Protein 8CK2 (pdb70)

Structure (mmCIF, N/CA/C/O backbone):
data_8CK2
#
_entry.id   8CK2
#
_cell.length_a   55.008
_cell.length_b   58.962
_cell.length_c   27.659
_cell.angle_alpha   90.000
_cell.angle_beta   90.000
_cell.angle_gamma   90.000
#
_symmetry.space_group_name_H-M   'P 21 21 2'
#
loop_
_entity.id
_entity.type
_entity.pdbx_description
1 polymer Mucin-2
2 non-polymer 'ACETATE ION'
3 non-polymer 'SODIUM ION'
4 non-polymer 'CALCIUM ION'
5 water water
#
loop_
_atom_site.group_PDB
_atom_site.id
_atom_site.type_symbol
_atom_site.label_atom_id
_atom_site.label_alt_id
_atom_site.label_comp_id
_atom_site.label_asym_id
_atom_site.label_entity_id
_atom_site.label_seq_id
_atom_site.pdbx_PDB_ins_code
_atom_site.Cartn_x
_atom_site.Cartn_y
_atom_site.Cartn_z
_atom_site.occupancy
_atom_site.B_iso_or_equiv
_atom_site.auth_seq_id
_atom_site.auth_comp_id
_atom_site.auth_asym_id
_atom_site.auth_atom_id
_atom_site.pdbx_PDB_model_num
ATOM 1 N N . ALA A 1 1 ? 6.61712 -1.37232 -8.42104 1.000 64.78505 1300 ALA A N 1
ATOM 2 C CA . ALA A 1 1 ? 7.89554 -1.56087 -7.74536 1.000 65.47648 1300 ALA A CA 1
ATOM 3 C C . ALA A 1 1 ? 8.11044 -0.49994 -6.67380 1.000 62.96753 1300 ALA A C 1
ATOM 4 O O . ALA A 1 1 ? 7.19836 0.26392 -6.34238 1.000 59.94501 1300 ALA A O 1
ATOM 6 N N . LEU A 1 2 ? 9.32174 -0.45959 -6.13017 1.000 58.34292 1301 LEU A N 1
ATOM 7 C CA . LEU A 1 2 ? 9.70397 0.53650 -5.14042 1.000 52.85443 1301 LEU A CA 1
ATOM 8 C C . LEU A 1 2 ? 10.75345 1.46669 -5.73145 1.000 44.66545 1301 LEU A C 1
ATOM 9 O O . LEU A 1 2 ? 11.76259 1.01195 -6.28337 1.000 44.47534 1301 LEU A O 1
ATOM 14 N N A CYS A 1 3 ? 10.51835 2.76106 -5.61383 0.500 42.02578 1302 CYS A N 1
ATOM 15 N N B CYS A 1 3 ? 10.49341 2.77064 -5.61555 0.500 42.02142 1302 CYS A N 1
ATOM 16 C CA A CYS A 1 3 ? 11.44138 3.76297 -6.12302 0.500 40.32983 1302 CYS A CA 1
ATOM 17 C CA B CYS A 1 3 ? 11.35672 3.84257 -6.10362 0.500 40.32894 1302 CYS A CA 1
ATOM 18 C C A CYS A 1 3 ? 12.08436 4.46056 -4.93664 0.500 31.05782 1302 CYS A C 1
ATOM 19 C C B CYS A 1 3 ? 12.06818 4.46396 -4.89973 0.500 31.03214 1302 CYS A C 1
ATOM 20 O O A CYS A 1 3 ? 11.40763 5.15696 -4.17295 0.500 29.80389 1302 CYS A O 1
ATOM 21 O O B CYS A 1 3 ? 11.42764 5.13102 -4.07905 0.500 29.82031 1302 CYS A O 1
ATOM 26 N N . CYS A 1 4 ? 13.38725 4.24406 -4.78595 1.000 34.97512 1303 CYS A N 1
ATOM 27 C CA . CYS A 1 4 ? 14.16671 4.69366 -3.63684 1.000 34.68855 1303 CYS A CA 1
ATOM 28 C C . CYS A 1 4 ? 15.19099 5.75119 -4.03186 1.000 33.62107 1303 CYS A C 1
ATOM 29 O O . CYS A 1 4 ? 15.85564 5.63227 -5.06583 1.000 34.74594 1303 CYS A O 1
ATOM 32 N N . LEU A 1 5 ? 15.35086 6.75464 -3.16544 1.000 28.99791 1304 LEU A N 1
ATOM 33 C CA . LEU A 1 5 ? 16.23830 7.89236 -3.38244 1.000 25.47671 1304 LEU A CA 1
ATOM 34 C C . LEU A 1 5 ? 16.95751 8.22908 -2.08171 1.000 22.61108 1304 LEU A C 1
ATOM 35 O O . LEU A 1 5 ? 16.38981 8.09635 -0.99353 1.000 21.17048 1304 LEU A O 1
ATOM 40 N N . TRP A 1 6 ? 18.21345 8.67022 -2.19990 1.000 21.61663 1305 TRP A N 1
ATOM 41 C CA . TRP A 1 6 ? 18.96786 9.15391 -1.04840 1.000 19.07310 1305 TRP A CA 1
ATOM 42 C C . TRP A 1 6 ? 18.72840 10.64213 -0.83225 1.000 20.65997 1305 TRP A C 1
ATOM 43 O O . TRP A 1 6 ? 18.80728 11.43272 -1.77612 1.000 19.98695 1305 TRP A O 1
ATOM 54 N N . SER A 1 7 ? 18.46591 11.02188 0.41662 1.000 16.73484 1306 SER A N 1
ATOM 55 C CA . SER A 1 7 ? 18.24350 12.41681 0.78943 1.000 18.70063 1306 SER A CA 1
ATOM 56 C C . SER A 1 7 ? 19.54915 13.21478 0.73327 1.000 19.62201 1306 SER A C 1
ATOM 57 O O . SER A 1 7 ? 20.65541 12.66093 0.64762 1.000 20.25496 1306 SER A O 1
ATOM 60 N N . ASP A 1 8 ? 19.41360 14.54232 0.80496 1.000 18.12213 1307 ASP A N 1
ATOM 61 C CA . ASP A 1 8 ? 20.55563 15.40639 1.07560 1.000 17.11066 1307 ASP A CA 1
ATOM 62 C C . ASP A 1 8 ? 21.07866 15.13071 2.49332 1.000 17.15496 1307 ASP A C 1
ATOM 63 O O . ASP A 1 8 ? 20.41498 14.48755 3.30573 1.000 18.95182 1307 ASP A O 1
ATOM 68 N N . TRP A 1 9 ? 22.28034 15.63374 2.78256 1.000 16.71519 1308 TRP A N 1
ATOM 69 C CA . TRP A 1 9 ? 22.84475 15.47606 4.12240 1.000 17.14883 1308 TRP A CA 1
ATOM 70 C C . TRP A 1 9 ? 22.04485 16.26432 5.15509 1.000 18.54772 1308 TRP A C 1
ATOM 71 O O . TRP A 1 9 ? 21.58307 17.38310 4.89869 1.000 21.27892 1308 TRP A O 1
ATOM 82 N N . ILE A 1 10 ? 21.85414 15.64187 6.31519 1.000 19.42897 1309 ILE A N 1
ATOM 83 C CA . ILE A 1 10 ? 21.24186 16.25115 7.49106 1.000 17.24221 1309 ILE A CA 1
ATOM 84 C C . ILE A 1 10 ? 22.32641 16.43195 8.54242 1.000 18.55335 1309 ILE A C 1
ATOM 85 O O . ILE A 1 10 ? 23.01193 15.46946 8.90205 1.000 18.05623 1309 ILE A O 1
ATOM 90 N N . ASN A 1 11 ? 22.47610 17.66317 9.04467 1.000 15.89129 1310 ASN A N 1
ATOM 91 C CA . ASN A 1 11 ? 23.51469 17.93304 10.04237 1.000 17.19775 1310 ASN A CA 1
ATOM 92 C C . ASN A 1 11 ? 23.01377 19.10099 10.89046 1.000 21.50758 1310 ASN A C 1
ATOM 93 O O . ASN A 1 11 ? 23.43390 20.24374 10.71420 1.000 22.31556 1310 ASN A O 1
ATOM 98 N N . GLU A 1 12 ? 22.10353 18.79415 11.81712 1.000 17.71348 1311 GLU A N 1
ATOM 99 C CA . GLU A 1 12 ? 21.42527 19.82364 12.60356 1.000 18.91913 1311 GLU A CA 1
ATOM 100 C C . GLU A 1 12 ? 21.97006 19.95624 14.01424 1.000 19.48175 1311 GLU A C 1
ATOM 101 O O . GLU A 1 12 ? 21.75377 20.99065 14.65423 1.000 24.03391 1311 GLU A O 1
ATOM 107 N N . ASP A 1 13 ? 22.65691 18.94224 14.51036 1.000 17.62646 1312 ASP A N 1
ATOM 108 C CA . ASP A 1 13 ? 23.27714 18.95546 15.82931 1.000 15.23484 1312 ASP A CA 1
ATOM 109 C C . ASP A 1 13 ? 24.77824 18.97670 15.61962 1.000 17.53882 1312 ASP A C 1
ATOM 110 O O . ASP A 1 13 ? 25.25607 18.70377 14.51486 1.000 18.85667 1312 ASP A O 1
ATOM 115 N N . HIS A 1 14 ? 25.51692 19.29860 16.67803 1.000 16.44672 1313 HIS A N 1
ATOM 116 C CA . HIS A 1 14 ? 26.97487 19.28317 16.61602 1.000 19.18185 1313 HIS A CA 1
ATOM 117 C C . HIS A 1 14 ? 27.48943 18.94515 18.00664 1.000 19.13004 1313 HIS A C 1
ATOM 118 O O . HIS A 1 14 ? 26.81061 19.24007 19.00141 1.000 18.20597 1313 HIS A O 1
ATOM 125 N N . PRO A 1 15 ? 28.69228 18.35624 18.11285 1.000 18.66029 1314 PRO A N 1
ATOM 126 C CA . PRO A 1 15 ? 29.16365 17.84995 19.41969 1.000 20.57358 1314 PRO A CA 1
ATOM 127 C C . PRO A 1 15 ? 29.29524 18.89233 20.49639 1.000 20.80861 1314 PRO A C 1
ATOM 128 O O . PRO A 1 15 ? 29.26388 18.52698 21.67396 1.000 20.25294 1314 PRO A O 1
ATOM 132 N N . SER A 1 16 ? 29.52800 20.15771 20.14511 1.000 24.23723 1315 SER A N 1
ATOM 133 C CA . SER A 1 16 ? 29.63862 21.20454 21.15464 1.000 24.63018 1315 SER A CA 1
ATOM 134 C C . SER A 1 16 ? 28.52415 22.23478 21.03910 1.000 26.71203 1315 SER A C 1
ATOM 135 O O . SER A 1 16 ? 28.70557 23.38298 21.45416 1.000 31.16349 1315 SER A O 1
ATOM 138 N N . SER A 1 17 ? 27.38196 21.85234 20.47608 1.000 26.50537 1316 SER A N 1
ATOM 139 C CA A SER A 1 17 ? 26.21255 22.71022 20.36182 0.650 26.70274 1316 SER A CA 1
ATOM 140 C CA B SER A 1 17 ? 26.22675 22.72984 20.40816 0.350 26.67610 1316 SER A CA 1
ATOM 141 C C . SER A 1 17 ? 25.02233 22.04963 21.04750 1.000 24.10477 1316 SER A C 1
ATOM 142 O O . SER A 1 17 ? 24.94453 20.82261 21.14547 1.000 22.28238 1316 SER A O 1
ATOM 147 N N . GLY A 1 18 ? 24.08470 22.86799 21.50871 1.000 25.14614 1317 GLY A N 1
ATOM 148 C CA . GLY A 1 18 ? 22.92248 22.31669 22.17729 1.000 21.71988 1317 GLY A CA 1
ATOM 149 C C . GLY A 1 18 ? 23.24556 21.82535 23.58064 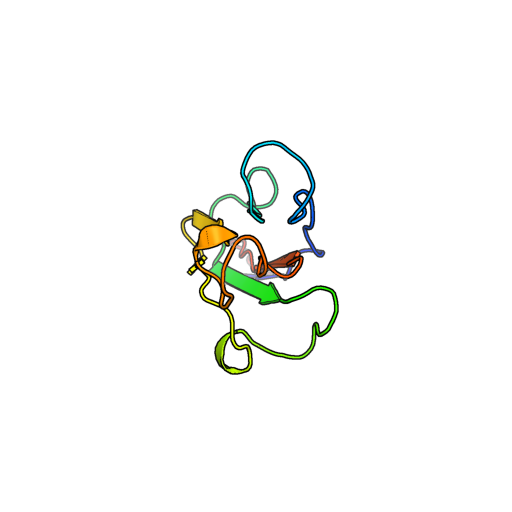1.000 22.55075 1317 GLY A C 1
ATOM 150 O O . GLY A 1 18 ? 24.29892 22.11839 24.15773 1.000 25.25146 1317 GLY A O 1
ATOM 151 N N . SER A 1 19 ? 22.31168 21.04400 24.11923 1.000 25.22516 1318 SER A N 1
ATOM 152 C CA . SER A 1 19 ? 22.34100 20.61737 25.51165 1.000 22.02840 1318 SER A CA 1
ATOM 153 C C . SER A 1 19 ? 22.52057 19.11498 25.68706 1.000 20.39512 1318 SER A C 1
ATOM 154 O O . SER A 1 19 ? 22.45994 18.63124 26.82712 1.000 26.02852 1318 SER A O 1
ATOM 157 N N . ASP A 1 20 ? 22.76276 18.36312 24.61024 1.000 17.95864 1319 ASP A N 1
ATOM 158 C CA . ASP A 1 20 ? 22.72610 16.91032 24.69113 1.000 18.64141 1319 ASP A CA 1
ATOM 159 C C . ASP A 1 20 ? 24.09613 16.28137 24.89742 1.000 18.50969 1319 ASP A C 1
ATOM 160 O O . ASP A 1 20 ? 24.16867 15.05408 25.04227 1.000 18.46463 1319 ASP A O 1
ATOM 165 N N . ASP A 1 21 ? 25.15893 17.08562 24.94996 1.000 18.41196 1320 ASP A N 1
ATOM 166 C CA . ASP A 1 21 ? 26.53055 16.58430 25.12282 1.000 17.92202 1320 ASP A CA 1
ATOM 167 C C . ASP A 1 21 ? 26.82512 15.42737 24.16758 1.000 19.27075 1320 ASP A C 1
ATOM 168 O O . ASP A 1 21 ? 27.23170 14.33061 24.56699 1.000 16.67424 1320 ASP A O 1
ATOM 173 N N . GLY A 1 22 ? 26.58213 15.68750 22.88995 1.000 15.13194 1321 GLY A N 1
ATOM 174 C CA . GLY A 1 22 ? 26.84913 14.70422 21.85847 1.000 16.77069 1321 GLY A CA 1
ATOM 175 C C . GLY A 1 22 ? 26.33982 15.19678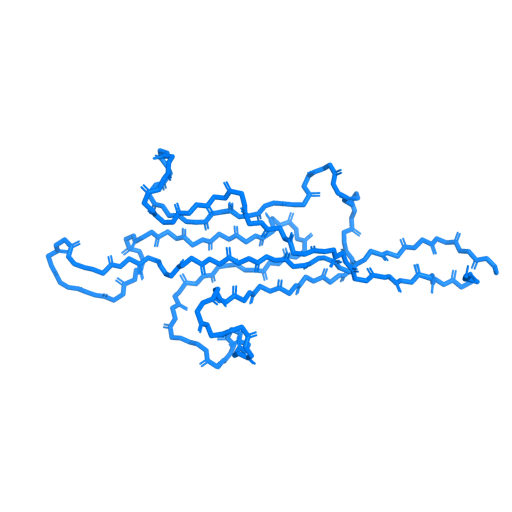 20.52536 1.000 15.82565 1321 GLY A C 1
ATOM 176 O O . GLY A 1 22 ? 26.11688 16.39285 20.33062 1.000 15.58093 1321 GLY A O 1
ATOM 177 N N . ASP A 1 23 ? 26.14410 14.25824 19.60805 1.000 14.94833 1322 ASP A N 1
ATOM 178 C CA . ASP A 1 23 ? 25.66776 14.56909 18.26373 1.000 14.80549 1322 ASP A CA 1
ATOM 179 C C . ASP A 1 23 ? 24.56699 13.58985 17.91924 1.000 14.32705 1322 ASP A C 1
ATOM 180 O O . ASP A 1 23 ? 24.80559 12.38174 17.84787 1.000 19.11006 1322 ASP A O 1
ATOM 185 N N A ARG A 1 24 ? 23.35360 14.10248 17.75032 0.360 15.77704 1323 ARG A N 1
AT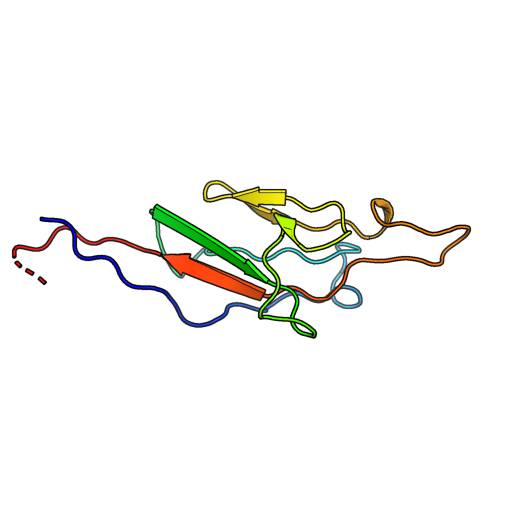OM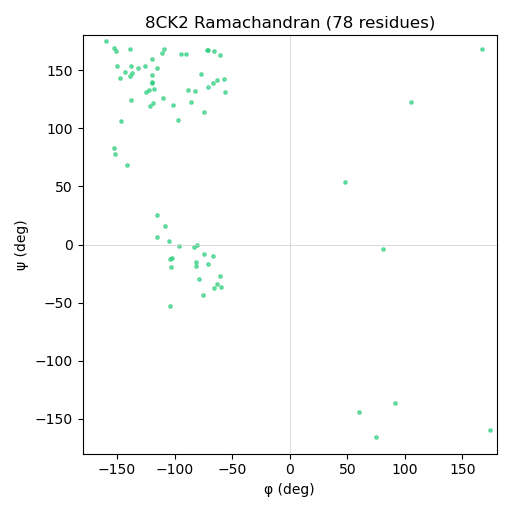 186 N N B ARG A 1 24 ? 23.36450 14.10711 17.70091 0.310 15.79196 1323 ARG A N 1
ATOM 187 N N C ARG A 1 24 ? 23.36638 14.11592 17.67545 0.330 15.78496 1323 ARG A N 1
ATOM 188 C CA A ARG A 1 24 ? 22.20624 13.29517 17.37439 0.360 18.26179 1323 ARG A CA 1
ATOM 189 C CA B ARG A 1 24 ? 22.20878 13.28852 17.38364 0.310 18.25187 1323 ARG A CA 1
ATOM 190 C CA C ARG A 1 24 ? 22.17858 13.31578 17.40341 0.330 18.26889 1323 ARG A CA 1
ATOM 191 C C A ARG A 1 24 ? 21.62517 13.85698 16.08516 0.360 17.74735 1323 ARG A C 1
ATOM 192 C C B ARG A 1 24 ? 21.57279 13.84171 16.11792 0.310 17.74836 1323 ARG A C 1
ATOM 193 C C C ARG A 1 24 ? 21.52568 13.84538 16.13034 0.330 17.73834 1323 ARG A C 1
ATOM 194 O O A ARG A 1 24 ? 21.45482 15.07214 15.95059 0.360 18.25787 1323 ARG A O 1
ATOM 195 O O B ARG A 1 24 ? 21.30113 15.04302 16.03479 0.310 18.61448 1323 ARG A O 1
ATOM 196 O O C ARG A 1 24 ? 21.19800 15.03329 16.05368 0.330 18.71888 1323 ARG A O 1
ATOM 218 N N . GLU A 1 25 ? 21.36021 12.98148 15.12773 1.000 16.98035 1324 GLU A N 1
ATOM 219 C CA . GLU A 1 25 ? 20.71362 13.38321 13.87989 1.000 17.04857 1324 GLU A CA 1
ATOM 220 C C . GLU A 1 25 ? 19.48162 12.52914 13.63794 1.000 21.46617 1324 GLU A C 1
ATOM 221 O O . GLU A 1 25 ? 19.52784 11.30174 13.75678 1.000 18.48084 1324 GLU A O 1
ATOM 227 N N . THR A 1 26 ? 18.38188 13.18024 13.27539 1.000 16.97987 1325 THR A N 1
ATOM 228 C CA A THR A 1 26 ? 17.11340 12.50966 13.04654 0.520 18.30187 1325 THR A CA 1
ATOM 229 C CA B THR A 1 26 ? 17.12839 12.48710 13.03528 0.480 18.31800 1325 THR A CA 1
ATOM 230 C C . THR A 1 26 ? 16.62412 12.78079 11.63051 1.000 19.80152 1325 THR A C 1
ATOM 231 O O . THR A 1 26 ? 17.01775 13.75542 10.99464 1.000 20.64913 1325 THR A O 1
ATOM 238 N N . PHE A 1 27 ? 15.74009 11.90816 11.15215 1.000 20.94971 1326 PHE A N 1
ATOM 239 C CA . PHE A 1 27 ? 15.10170 12.08727 9.85064 1.000 19.46220 1326 PHE A CA 1
ATOM 240 C C . PHE A 1 27 ? 13.63441 12.46144 9.99107 1.000 20.10777 1326 PHE A C 1
ATOM 241 O O . PHE A 1 27 ? 12.87596 12.34028 9.02291 1.000 21.74550 1326 PHE A O 1
ATOM 249 N N . ASP A 1 28 ? 13.22592 12.88081 11.18360 1.000 22.16087 1327 ASP A N 1
ATOM 250 C CA . ASP A 1 28 ? 11.87726 13.38654 11.39321 1.000 25.71670 1327 ASP A CA 1
ATOM 251 C C . ASP A 1 28 ? 11.60468 14.54730 10.44627 1.000 24.50911 1327 ASP A C 1
ATOM 252 O O . ASP A 1 28 ? 12.40349 15.48191 10.34247 1.000 24.62884 1327 ASP A O 1
ATOM 257 N N . GLY A 1 29 ? 10.45860 14.50020 9.75989 1.000 25.81346 1328 GLY A N 1
ATOM 258 C CA . GLY A 1 29 ? 10.13842 15.53833 8.79911 1.000 21.55475 1328 GLY A CA 1
ATOM 259 C C . GLY A 1 29 ? 10.79870 15.39183 7.44925 1.000 23.15731 1328 GLY A C 1
ATOM 260 O O . GLY A 1 29 ? 10.52715 16.20132 6.55708 1.000 20.91369 1328 GLY A O 1
ATOM 261 N N . VAL A 1 30 ? 11.66692 14.40169 7.27453 1.000 18.88002 1329 VAL A N 1
ATOM 262 C CA . VAL A 1 30 ? 12.31541 14.13347 5.99514 1.000 19.25344 1329 VAL A CA 1
ATOM 263 C C . VAL A 1 30 ? 11.70145 12.92105 5.31349 1.000 20.69749 1329 VAL A C 1
ATOM 264 O O . VAL A 1 30 ? 11.29042 12.98265 4.15303 1.000 20.89579 1329 VAL A O 1
ATOM 268 N N . CYS A 1 31 ? 11.63573 11.81088 6.04054 1.000 19.21478 1330 CYS A N 1
ATOM 269 C CA A CYS A 1 31 ? 11.01590 10.58952 5.56295 0.500 23.67612 1330 CYS A CA 1
ATOM 270 C CA B CYS A 1 31 ? 11.06660 10.56044 5.56191 0.500 23.68294 1330 CYS A CA 1
ATOM 271 C C . CYS A 1 31 ? 10.25927 9.94005 6.69931 1.000 27.53057 1330 CYS A C 1
ATOM 272 O O . CYS A 1 31 ? 10.60063 10.10940 7.87572 1.000 27.98867 1330 CYS A O 1
ATOM 277 N N . GLY A 1 32 ? 9.20213 9.21027 6.33681 1.000 22.74340 1331 GLY A N 1
ATOM 278 C CA . GLY A 1 32 ? 8.41116 8.53369 7.34872 1.000 23.38823 1331 GLY A CA 1
ATOM 279 C C . GLY A 1 32 ? 9.09622 7.29437 7.89382 1.000 31.07812 1331 GLY A C 1
ATOM 280 O O . GLY A 1 32 ? 9.10706 7.05866 9.10358 1.000 39.24063 1331 GLY A O 1
ATOM 281 N N . ALA A 1 33 ? 9.68323 6.49180 7.01120 1.000 24.63769 1332 ALA A N 1
ATOM 282 C CA . ALA A 1 33 ? 10.22204 5.18309 7.38707 1.000 38.21094 1332 ALA A CA 1
ATOM 283 C C . ALA A 1 33 ? 11.36013 4.83590 6.44760 1.000 25.00084 1332 ALA A C 1
ATOM 284 O O . ALA A 1 33 ? 11.17812 4.11980 5.45749 1.000 25.49518 1332 ALA A O 1
ATOM 286 N N . PRO A 1 34 ? 12.56459 5.34772 6.72211 1.000 24.49907 1333 PRO A N 1
ATOM 287 C CA . PRO A 1 34 ? 13.69356 5.11632 5.81026 1.000 24.90935 1333 PRO A CA 1
ATOM 288 C C . PRO A 1 34 ? 13.96440 3.63627 5.59359 1.000 20.90643 1333 PRO A C 1
ATOM 289 O O . PRO A 1 34 ? 13.87255 2.82897 6.52084 1.000 27.50384 1333 PRO A O 1
ATOM 293 N N . GLU A 1 35 ? 14.32773 3.29336 4.35758 1.000 23.74023 1334 GLU A N 1
ATOM 294 C CA . GLU A 1 35 ? 14.76790 1.93922 4.05878 1.000 26.90384 1334 GLU A CA 1
ATOM 295 C C . GLU A 1 35 ? 16.21376 1.71703 4.48638 1.000 27.82216 1334 GLU A C 1
ATOM 296 O O . GLU A 1 35 ? 16.58563 0.58898 4.82663 1.000 26.05924 1334 GLU A O 1
ATOM 302 N N . ASP A 1 36 ? 17.03016 2.77278 4.46356 1.000 24.58501 1335 ASP A N 1
ATOM 303 C CA . ASP A 1 36 ? 18.44953 2.69633 4.80573 1.000 21.63635 1335 ASP A CA 1
ATOM 304 C C . ASP A 1 36 ? 18.87904 4.04531 5.36317 1.000 21.57535 1335 ASP A C 1
ATOM 305 O O . ASP A 1 36 ? 18.15765 5.04503 5.26060 1.000 19.51593 1335 ASP A O 1
ATOM 310 N N . ILE A 1 37 ? 20.05481 4.06073 5.98136 1.000 22.54202 1336 ILE A N 1
ATOM 311 C CA . ILE A 1 37 ? 20.60248 5.28433 6.54861 1.000 18.64370 1336 ILE A CA 1
ATOM 312 C C . ILE A 1 37 ? 22.11530 5.20941 6.42779 1.000 20.01864 1336 ILE A C 1
ATOM 313 O O . ILE A 1 37 ? 22.70599 4.13142 6.53154 1.000 24.32389 1336 ILE A O 1
ATOM 318 N N . GLU A 1 38 ? 22.71766 6.35827 6.15537 1.000 19.65796 1337 GLU A N 1
ATOM 319 C CA . GLU A 1 38 ? 24.15759 6.52160 5.98547 1.000 17.46615 1337 GLU A CA 1
ATOM 320 C C . GLU A 1 38 ? 24.60153 7.54531 7.01740 1.000 19.16639 1337 GLU A C 1
ATOM 321 O O . GLU A 1 38 ? 24.10792 8.67468 7.00773 1.000 19.92281 1337 GLU A O 1
ATOM 327 N N . CYS A 1 39 ? 25.49736 7.15682 7.92746 1.000 16.26325 1338 CYS A N 1
ATOM 328 C CA . CYS A 1 39 ? 25.97823 8.04832 8.97931 1.000 13.86318 1338 CYS A CA 1
ATOM 329 C C . CYS A 1 39 ? 27.47497 8.21729 8.79155 1.000 18.10738 1338 CYS A C 1
ATOM 330 O O . CYS A 1 39 ? 28.20751 7.22535 8.80980 1.000 20.65332 1338 CYS A O 1
ATOM 333 N N . ARG A 1 40 ? 27.92587 9.46136 8.61596 1.000 15.55552 1339 ARG A N 1
ATOM 334 C CA . ARG A 1 40 ? 29.31359 9.72452 8.25845 1.000 15.20685 1339 ARG A CA 1
ATOM 335 C C . ARG A 1 40 ? 29.85728 10.89765 9.05768 1.000 14.27258 1339 ARG A C 1
ATOM 336 O O . ARG A 1 40 ? 29.14446 11.85267 9.34325 1.000 15.72065 1339 ARG A O 1
ATOM 344 N N . SER A 1 41 ? 31.15691 10.86160 9.36886 1.000 14.21533 1340 SER A N 1
ATOM 345 C CA A SER A 1 41 ? 31.78922 12.00825 9.99746 0.510 20.36998 1340 SER A CA 1
ATOM 346 C CA B SER A 1 41 ? 31.74919 12.02242 10.00690 0.490 20.36270 1340 SER A CA 1
ATOM 347 C C . SER A 1 41 ? 31.94131 13.13658 8.98336 1.000 22.83593 1340 SER A C 1
ATOM 348 O O . SER A 1 41 ? 32.22007 12.89573 7.80094 1.000 21.48464 1340 SER A O 1
ATOM 353 N N . VAL A 1 42 ? 31.78026 14.37316 9.45194 1.000 20.41564 1341 VAL A N 1
ATOM 354 C CA . VAL A 1 42 ? 31.89725 15.51777 8.55743 1.000 22.27205 1341 VAL A CA 1
ATOM 355 C C . VAL A 1 42 ? 33.32171 15.65113 8.04175 1.000 24.81677 1341 VAL A C 1
ATOM 356 O O . VAL A 1 42 ? 33.54153 15.97734 6.86904 1.000 28.43865 1341 VAL A O 1
ATOM 360 N N . LYS A 1 43 ? 34.31422 15.36762 8.89032 1.000 21.04811 1342 LYS A N 1
ATOM 361 C CA . LYS A 1 43 ? 35.70568 15.59606 8.50065 1.000 26.63741 1342 LYS A CA 1
ATOM 362 C C . LYS A 1 43 ? 36.29050 14.47207 7.65126 1.000 27.99414 1342 LYS A C 1
ATOM 363 O O . LYS A 1 43 ? 37.30201 14.69271 6.96695 1.000 25.27330 1342 LYS A O 1
ATOM 366 N N . ASP A 1 44 ? 35.68054 13.28753 7.64951 1.000 21.47026 1343 ASP A N 1
ATOM 367 C CA . ASP A 1 44 ? 36.16722 12.14613 6.86418 1.000 24.58666 1343 ASP A CA 1
ATOM 368 C C . ASP A 1 44 ? 34.96473 11.41186 6.29059 1.000 19.64744 1343 ASP A C 1
ATOM 369 O O . ASP A 1 44 ? 34.67954 10.26380 6.65378 1.000 18.62147 1343 ASP A O 1
ATOM 374 N N . PRO A 1 45 ? 34.24868 12.04007 5.35517 1.000 17.31732 1344 PRO A N 1
ATOM 375 C CA A PRO A 1 45 ? 32.94999 11.49354 4.92077 0.690 19.33140 1344 PRO A CA 1
ATOM 376 C CA B PRO A 1 45 ? 32.95072 11.48088 4.93534 0.310 19.35780 1344 PRO A CA 1
ATOM 377 C C . PRO A 1 45 ? 33.05594 10.19229 4.14264 1.000 18.73868 1344 PRO A C 1
ATOM 378 O O . PRO A 1 45 ? 32.02577 9.53325 3.94964 1.000 19.22256 1344 PRO A O 1
ATOM 385 N N . HIS A 1 46 ? 34.24754 9.80776 3.67943 1.000 20.44159 1345 HIS A N 1
ATOM 386 C CA . HIS A 1 46 ? 34.38378 8.57676 2.91113 1.000 18.40136 1345 HIS A CA 1
ATOM 387 C C . HIS A 1 46 ? 34.45742 7.34211 3.79360 1.000 26.66533 1345 HIS A C 1
ATOM 388 O O . HIS A 1 46 ? 34.29462 6.22531 3.28407 1.000 28.46395 1345 HIS A O 1
ATOM 395 N N . LEU A 1 47 ? 34.70044 7.50718 5.09788 1.000 19.92020 1346 LEU A N 1
ATOM 396 C CA . LEU A 1 47 ? 34.84379 6.36134 5.98668 1.000 22.48788 1346 LEU A CA 1
ATOM 397 C C . LEU A 1 47 ? 33.47816 5.91796 6.47904 1.000 21.47474 1346 LEU A C 1
ATOM 398 O O . LEU A 1 47 ? 32.75518 6.69436 7.11254 1.000 23.54755 1346 LEU A O 1
ATOM 403 N N . SER A 1 48 ? 33.14201 4.66020 6.22954 1.000 20.67429 1347 SER A N 1
ATOM 404 C CA . SER A 1 48 ? 31.95872 4.10280 6.85593 1.000 22.15410 1347 SER A CA 1
ATOM 405 C C . SER A 1 48 ? 32.21776 3.89311 8.34871 1.000 20.42974 1347 SER A C 1
ATOM 406 O O . SER A 1 48 ? 33.35088 3.96674 8.82327 1.000 20.91797 1347 SER A O 1
ATOM 409 N N . LEU A 1 49 ? 31.14998 3.63721 9.10374 1.000 24.65640 1348 LEU A N 1
ATOM 410 C CA . LEU A 1 49 ? 31.31769 3.48233 10.54858 1.000 24.89093 1348 LEU A CA 1
ATOM 411 C C . LEU A 1 49 ? 32.19715 2.28749 10.88491 1.000 24.12330 1348 LEU A C 1
ATOM 412 O O . LEU A 1 49 ? 32.96299 2.33885 11.85820 1.000 23.76376 1348 LEU A O 1
ATOM 417 N N . GLU A 1 50 ? 32.12438 1.21763 10.08057 1.000 25.95678 1349 GLU A N 1
ATOM 418 C CA . GLU A 1 50 ? 33.02961 0.09380 10.28289 1.000 24.04532 1349 GLU A CA 1
ATOM 419 C C . GLU A 1 50 ? 34.47278 0.46549 9.99789 1.000 22.54232 1349 GLU A C 1
ATOM 420 O O . GLU A 1 50 ? 35.37107 -0.31096 10.33389 1.000 23.61581 1349 GLU A O 1
ATOM 426 N N . GLN A 1 51 ? 34.71971 1.64338 9.43400 1.000 21.40453 1350 GLN A N 1
ATOM 427 C CA . GLN A 1 51 ? 36.07517 2.14161 9.26917 1.000 23.08800 1350 GLN A CA 1
ATOM 428 C C . GLN A 1 51 ? 36.42853 3.24416 10.25753 1.000 25.98344 1350 GLN A C 1
ATOM 429 O O . GLN A 1 51 ? 37.53534 3.78574 10.18826 1.000 27.49810 1350 GLN A O 1
ATOM 435 N N . LEU A 1 52 ? 35.52954 3.58961 11.16843 1.000 25.42365 1351 LEU A N 1
ATOM 436 C CA . LEU A 1 52 ? 35.77914 4.63137 12.15300 1.00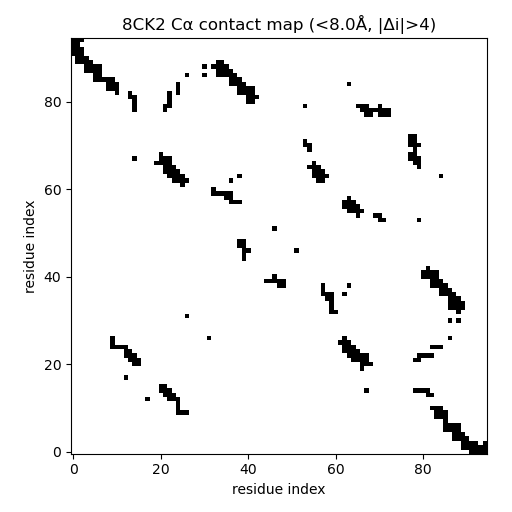0 24.03130 1351 LEU A CA 1
ATOM 437 C C . LEU A 1 52 ? 35.95104 4.02434 13.53702 1.000 23.32782 1351 LEU A C 1
ATOM 438 O O . LEU A 1 52 ? 35.64037 2.85723 13.77735 1.000 28.15839 1351 LEU A O 1
ATOM 443 N N . SER A 1 53 ? 36.43115 4.8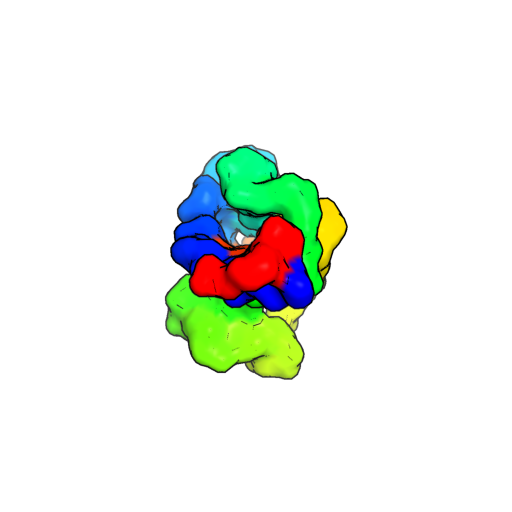5665 14.45877 1.000 26.76348 1352 SER A N 1
ATOM 444 C CA . SER A 1 53 ? 36.88617 4.41249 15.76436 1.000 32.63753 1352 SER A CA 1
ATOM 445 C C . SER A 1 53 ? 35.89710 4.67902 16.88348 1.000 26.42449 1352 SER A C 1
ATOM 446 O O . SER A 1 53 ? 36.09211 4.16461 17.98882 1.000 29.78268 1352 SER A O 1
ATOM 449 N N . GLN A 1 54 ? 34.86088 5.47669 16.64322 1.000 21.20104 1353 GLN A N 1
ATOM 450 C CA . GLN A 1 54 ? 34.03637 5.93825 17.75155 1.000 22.43696 1353 GLN A CA 1
ATOM 451 C C . GLN A 1 54 ? 32.87670 4.99526 18.03660 1.000 23.08509 1353 GLN A C 1
ATOM 452 O O . GLN A 1 54 ? 32.52179 4.13489 17.23295 1.000 27.40473 1353 GLN A O 1
ATOM 458 N N . LYS A 1 55 ? 32.30403 5.16590 19.22173 1.000 19.08929 1354 LYS A N 1
ATOM 459 C CA . LYS A 1 55 ? 31.19154 4.35538 19.70599 1.000 17.40310 1354 LYS A CA 1
ATOM 460 C C . LYS A 1 55 ? 29.91884 5.14075 19.42055 1.000 21.00392 1354 LYS A C 1
ATOM 461 O O . LYS A 1 55 ? 29.66932 6.16504 20.06189 1.000 19.37585 1354 LYS A O 1
ATOM 464 N N . VAL A 1 56 ? 29.14604 4.69646 18.42687 1.000 16.82120 1355 VAL A N 1
ATOM 465 C CA . VAL A 1 56 ? 27.97169 5.43275 17.95760 1.000 20.50446 1355 VAL A CA 1
ATOM 466 C C . VAL A 1 56 ? 26.83845 4.45108 17.68669 1.000 21.71440 1355 VAL A C 1
ATOM 467 O O . VAL A 1 56 ? 27.03032 3.23753 17.65207 1.000 24.71394 1355 VAL A O 1
ATOM 471 N N . GLN A 1 57 ? 25.63849 4.99467 17.49588 1.000 18.33557 1356 GLN A N 1
ATOM 472 C CA . GLN A 1 57 ? 24.48273 4.21699 17.08234 1.000 19.50305 1356 GLN A CA 1
ATOM 473 C C . GLN A 1 57 ? 23.95677 4.81526 15.78679 1.000 17.19934 1356 GLN A C 1
ATOM 474 O O . GLN A 1 57 ? 23.79937 6.03348 15.69621 1.000 18.81058 1356 GLN A O 1
ATOM 480 N N . CYS A 1 58 ? 23.67846 3.96959 14.79076 1.000 20.05862 1357 CYS A N 1
ATOM 481 C CA . CYS A 1 58 ? 23.20107 4.45020 13.48771 1.000 16.02759 1357 CYS 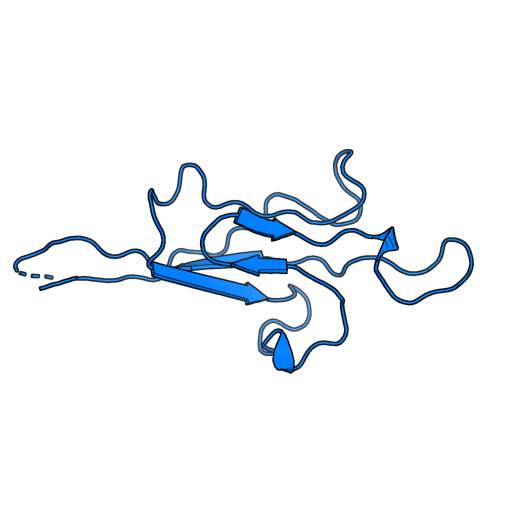A CA 1
ATOM 482 C C . CYS A 1 58 ? 22.23249 3.41671 12.92713 1.000 19.56321 1357 CYS A C 1
ATOM 483 O O . CYS A 1 58 ? 22.66223 2.34995 12.48471 1.000 20.24137 1357 CYS A O 1
ATOM 486 N N . ASP A 1 59 ? 20.92975 3.70988 12.94229 1.000 18.38064 1358 ASP A N 1
ATOM 487 C CA . ASP A 1 59 ? 19.99147 2.73700 12.38959 1.000 23.05528 1358 ASP A CA 1
ATOM 488 C C . ASP A 1 59 ? 18.73841 3.44083 11.88029 1.000 23.78034 1358 ASP A C 1
ATOM 489 O O . ASP A 1 59 ? 18.52648 4.63054 12.11628 1.000 21.14268 1358 ASP A O 1
ATOM 494 N N . VAL A 1 60 ? 17.91325 2.67603 11.15298 1.000 20.94225 1359 VAL A N 1
ATOM 495 C CA . VAL A 1 60 ? 16.72790 3.22299 10.48749 1.000 21.51760 1359 VAL A CA 1
ATOM 496 C C . VAL A 1 60 ? 15.55622 3.39480 11.43258 1.000 24.89786 1359 VAL A C 1
ATOM 497 O O . VAL A 1 60 ? 14.49033 3.87685 11.00994 1.000 26.44570 1359 VAL A O 1
ATOM 501 N N . SER A 1 61 ? 15.71985 3.03363 12.69686 1.000 23.95314 1360 SER A N 1
ATOM 502 C CA A SER A 1 61 ? 14.67693 3.24557 13.68255 0.680 24.52269 1360 SER A CA 1
ATOM 503 C CA B SER A 1 61 ? 14.68410 3.23508 13.70005 0.320 24.66566 1360 SER A CA 1
ATOM 504 C C . SER A 1 61 ? 14.86295 4.55350 14.44509 1.000 2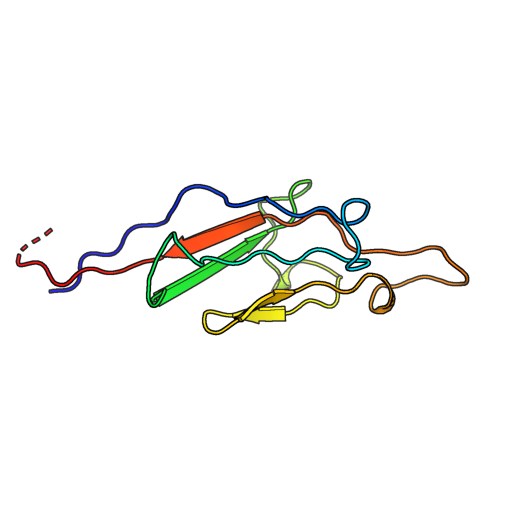9.66269 1360 SER A C 1
ATOM 505 O O . SER A 1 61 ? 13.93831 5.36737 14.51148 1.000 31.01862 1360 SER A O 1
ATOM 510 N N . VAL A 1 62 ? 16.04808 4.78427 15.02021 1.000 27.30338 1361 VAL A N 1
ATOM 511 C CA . VAL A 1 62 ? 16.25793 5.99010 15.81461 1.000 27.92641 1361 VAL A CA 1
ATOM 512 C C . VAL A 1 62 ? 17.07940 7.05280 15.09195 1.000 28.42397 1361 VAL A C 1
ATOM 513 O O . VAL A 1 62 ? 17.12248 8.20366 15.55580 1.000 27.36153 1361 VAL A O 1
ATOM 517 N N . GLY A 1 63 ? 17.72733 6.71992 13.98172 1.000 21.30725 1362 GLY A N 1
ATOM 518 C CA . GLY A 1 63 ? 18.60854 7.69130 13.36458 1.000 17.14660 1362 GLY A CA 1
ATOM 519 C C . GLY A 1 63 ? 20.03245 7.54919 13.87138 1.000 21.07844 1362 GLY A C 1
ATOM 520 O O . GLY A 1 63 ? 20.52291 6.42919 14.02845 1.000 21.96386 1362 GLY A O 1
ATOM 521 N N . PHE A 1 64 ? 20.69016 8.66343 14.17451 1.000 18.00518 1363 PHE A N 1
ATOM 522 C CA . PHE A 1 64 ? 22.08289 8.65061 14.60585 1.000 16.36391 1363 PHE A CA 1
ATOM 523 C C . PHE A 1 64 ? 22.19313 9.20377 16.01781 1.000 17.41102 1363 PHE A C 1
ATOM 524 O O . PHE A 1 64 ? 21.64854 10.27212 16.31161 1.000 17.58575 1363 PHE A O 1
ATOM 532 N N . ILE A 1 65 ? 22.94351 8.51111 16.88278 1.000 17.09193 1364 ILE A N 1
ATOM 533 C CA . ILE A 1 65 ? 23.21709 9.01277 18.23044 1.000 15.45563 1364 ILE A CA 1
ATOM 534 C C . ILE A 1 65 ? 24.67871 8.77098 18.56991 1.000 18.64348 1364 ILE A C 1
ATOM 535 O O . ILE A 1 65 ? 25.14600 7.63242 18.51852 1.000 18.75116 1364 ILE A O 1
ATOM 540 N N . CYS A 1 66 ? 25.39130 9.83577 18.93487 1.000 15.33760 1365 CYS A N 1
ATOM 541 C CA . CYS A 1 66 ? 26.71081 9.75022 19.55129 1.000 16.09102 1365 CYS A CA 1
ATOM 542 C C . CYS A 1 66 ? 26.67546 10.51908 20.86212 1.000 18.11897 1365 CYS A C 1
ATOM 543 O O . CYS A 1 66 ? 26.20507 11.65897 20.89094 1.000 17.08577 1365 CYS A O 1
ATOM 546 N N . LYS A 1 67 ? 27.17142 9.90897 21.94289 1.000 16.03409 1366 LYS A N 1
ATOM 547 C CA A LYS A 1 67 ? 27.25558 10.55780 23.24811 0.260 14.61386 1366 LYS A CA 1
ATOM 548 C CA B LYS A 1 67 ? 27.25408 10.55968 23.25120 0.740 14.53505 1366 LYS A CA 1
ATOM 549 C C . LYS A 1 67 ? 28.71674 10.84942 23.56154 1.000 17.24211 1366 LYS A C 1
ATOM 550 O O . LYS A 1 67 ? 29.56667 9.96360 23.44618 1.000 17.50667 1366 LYS A O 1
ATOM 561 N N . ASN A 1 68 ? 29.01300 12.09184 23.94506 1.000 14.98356 1367 ASN A N 1
ATOM 562 C CA . ASN A 1 68 ? 30.42029 12.48124 24.10111 1.000 15.55675 1367 ASN A CA 1
ATOM 563 C C . ASN A 1 68 ? 31.14536 11.63078 25.13654 1.000 19.50525 1367 ASN A C 1
ATOM 564 O O . ASN A 1 68 ? 32.32794 11.30641 24.96492 1.000 18.33326 1367 ASN A O 1
ATOM 569 N N . GLU A 1 69 ? 30.46206 11.24769 26.21602 1.000 19.19112 1368 GLU A N 1
ATOM 570 C CA . GLU A 1 69 ? 31.15356 10.51272 27.27540 1.000 16.09796 1368 GLU A CA 1
ATOM 571 C C . GLU A 1 69 ? 31.51913 9.09235 26.85216 1.000 20.06421 1368 GLU A C 1
ATOM 572 O O . GLU A 1 69 ? 32.35043 8.44952 27.50727 1.000 18.87245 1368 GLU A O 1
ATOM 578 N N . ASP A 1 70 ? 30.91114 8.58297 25.78284 1.000 18.78548 1369 ASP A N 1
ATOM 579 C CA . ASP A 1 70 ? 31.23819 7.25889 25.26851 1.000 19.18048 1369 ASP A CA 1
ATOM 580 C C . ASP A 1 70 ? 32.57177 7.20531 24.53019 1.000 20.33049 1369 ASP A C 1
ATOM 581 O O . ASP A 1 70 ? 33.00719 6.10723 24.16240 1.000 23.06417 1369 ASP A O 1
ATOM 586 N N . GLN A 1 71 ? 33.22183 8.34037 24.26558 1.000 18.15371 1370 GLN A N 1
ATOM 587 C CA . GLN A 1 71 ? 34.38488 8.33181 23.38973 1.000 19.60724 1370 GLN A CA 1
ATOM 588 C C . GLN A 1 71 ? 35.68318 8.22119 24.18180 1.000 23.55217 1370 GLN A C 1
ATOM 589 O O . GLN A 1 71 ? 35.72708 8.45636 25.38677 1.000 22.36227 1370 GLN A O 1
ATOM 595 N N . PHE A 1 72 ? 36.75186 7.88016 23.46352 1.000 22.39269 1371 PHE A N 1
ATOM 596 C CA . PHE A 1 72 ? 38.02102 7.56062 24.10152 1.000 26.81543 1371 PHE A CA 1
ATOM 597 C C . PHE A 1 72 ? 38.64980 8.82827 24.66220 1.000 27.51108 1371 PHE A C 1
ATOM 598 O O . PHE A 1 72 ? 38.66390 9.88126 24.01540 1.000 28.79088 1371 PHE A O 1
ATOM 606 N N . GLY A 1 73 ? 39.15433 8.73493 25.88078 1.000 24.58513 1372 GLY A N 1
ATOM 607 C CA . GLY A 1 73 ? 39.81938 9.87574 26.47355 1.000 24.20992 1372 GLY A CA 1
ATOM 608 C C . GLY A 1 73 ? 40.01409 9.64016 27.94974 1.000 28.16029 1372 GLY A C 1
ATOM 609 O O . GLY A 1 73 ? 39.46821 8.70290 28.53569 1.000 30.32019 1372 GLY A O 1
ATOM 610 N N . ASN A 1 74 ? 40.82136 10.50014 28.54773 1.000 29.82213 1373 ASN A N 1
ATOM 611 C CA . ASN A 1 74 ? 40.91778 10.53238 29.99659 1.000 30.67805 1373 ASN A CA 1
ATOM 612 C C . ASN A 1 74 ? 40.65573 11.94699 30.48329 1.000 27.12939 1373 ASN A C 1
ATOM 613 O O . ASN A 1 74 ? 40.82065 12.91998 29.74389 1.000 25.94345 1373 ASN A O 1
ATOM 618 N N . GLY A 1 75 ? 40.17291 12.04661 31.71562 1.000 22.90854 1374 GLY A N 1
ATOM 619 C CA . GLY A 1 75 ? 39.69314 13.30744 32.20969 1.000 24.51249 1374 GLY A CA 1
ATOM 620 C C . GLY A 1 75 ? 38.55206 13.78406 31.33213 1.000 28.10893 1374 GLY A C 1
ATOM 621 O O . GLY A 1 75 ? 37.76206 12.98603 30.81011 1.000 29.41246 1374 GLY A O 1
ATOM 622 N N . PRO A 1 76 ? 38.46446 15.09906 31.12495 1.000 24.51763 1375 PRO A N 1
ATOM 623 C CA . PRO A 1 76 ? 37.38211 15.66389 30.31098 1.000 28.64354 1375 PRO A CA 1
ATOM 624 C C . PRO A 1 76 ? 37.64621 15.63213 28.81105 1.000 24.61205 1375 PRO A C 1
ATOM 625 O O . PRO A 1 76 ? 36.77208 16.04232 28.03715 1.000 25.72545 1375 PRO A O 1
ATOM 629 N N . PHE A 1 77 ? 38.81340 15.16102 28.38601 1.000 22.23965 1376 PHE A N 1
ATOM 630 C CA . PHE A 1 77 ? 39.14301 15.09588 26.97078 1.000 21.00780 1376 PHE A CA 1
ATOM 631 C C . PHE A 1 77 ? 38.44895 13.92855 26.29049 1.000 20.96976 1376 PHE A C 1
ATOM 632 O O . PHE A 1 77 ? 38.24210 12.86089 26.87806 1.000 23.69508 1376 PHE A O 1
ATOM 640 N N . GLY A 1 78 ? 38.10497 14.13862 25.02201 1.000 20.86603 1377 GLY A N 1
ATOM 641 C CA . GLY A 1 78 ? 37.49071 13.09356 24.23114 1.000 20.50688 1377 GLY A CA 1
ATOM 642 C C . GLY A 1 78 ? 36.01453 13.34542 24.04501 1.000 19.51975 1377 GLY A C 1
ATOM 643 O O . GLY A 1 78 ? 35.27045 13.48589 25.02588 1.000 21.10625 1377 GLY A O 1
ATOM 644 N N . LEU A 1 79 ? 35.59027 13.41417 22.78623 1.000 16.42249 1378 LEU A N 1
ATOM 645 C CA . LEU A 1 79 ? 34.18556 13.66620 22.47628 1.000 15.53609 1378 LEU A CA 1
ATOM 646 C C . LEU A 1 79 ? 33.86751 13.20070 21.05923 1.000 17.44705 1378 LEU A C 1
ATOM 647 O O . LEU A 1 79 ? 34.73488 12.76769 20.29732 1.000 17.51440 1378 LEU A O 1
ATOM 652 N N . CYS A 1 80 ? 32.58660 13.29009 20.72431 1.000 18.91147 1379 CYS A N 1
ATOM 653 C CA . CYS A 1 80 ? 32.11387 12.88587 19.40781 1.000 17.01280 1379 CYS A CA 1
ATOM 654 C C . CYS A 1 80 ? 32.72426 13.74224 18.31024 1.000 16.68948 1379 CYS A C 1
ATOM 655 O O . CYS A 1 80 ? 32.84637 14.95681 18.45296 1.000 20.63511 1379 CYS A O 1
ATOM 658 N N . TYR A 1 81 ? 33.05682 13.10702 17.18788 1.000 15.89813 1380 TYR A N 1
ATOM 659 C CA . TYR A 1 81 ? 33.14633 13.83552 15.92959 1.000 17.76999 1380 TYR A CA 1
ATOM 660 C C . TYR A 1 81 ? 31.78602 14.44856 15.60688 1.000 16.58473 1380 TYR A C 1
ATOM 661 O O . TYR A 1 81 ? 30.74936 14.02520 16.13216 1.000 17.21851 1380 TYR A O 1
ATOM 670 N N . ASP A 1 82 ? 31.77075 15.42332 14.69797 1.000 15.38895 1381 ASP A N 1
ATOM 671 C CA . ASP A 1 82 ? 30.49148 15.87247 14.15135 1.000 17.29236 1381 ASP A CA 1
ATOM 672 C C . ASP A 1 82 ? 30.09034 14.92237 13.03587 1.000 16.94462 1381 ASP A C 1
ATOM 673 O O . ASP A 1 82 ? 30.90717 14.60851 12.15449 1.000 18.30722 1381 ASP A O 1
ATOM 678 N N . TYR A 1 83 ? 28.82645 14.47119 13.06538 1.000 14.29203 1382 TYR A N 1
ATOM 679 C CA . TYR A 1 83 ? 28.33635 13.52474 12.07642 1.000 15.23047 1382 TYR A CA 1
ATOM 680 C C . TYR A 1 83 ? 27.17496 14.13846 11.31713 1.000 15.46424 1382 TYR A C 1
ATOM 681 O O . TYR A 1 83 ? 26.52906 15.08970 11.78160 1.000 16.11735 1382 TYR A O 1
ATOM 690 N N . LYS A 1 84 ? 26.93755 13.56676 10.13662 1.000 17.04660 1383 LYS A N 1
ATOM 691 C CA . LYS A 1 84 ? 25.85779 13.94699 9.24238 1.000 19.90066 1383 LYS A CA 1
ATOM 692 C C . LYS A 1 84 ? 25.24219 12.67379 8.68087 1.000 16.66672 1383 LYS A C 1
ATOM 693 O O . LYS A 1 84 ? 25.90095 11.63337 8.61878 1.000 17.08806 1383 LYS A O 1
ATOM 699 N N . ILE A 1 85 ? 23.96392 12.73221 8.30242 1.000 14.13013 1384 ILE A N 1
ATOM 700 C CA . ILE A 1 85 ? 23.31525 11.52980 7.79643 1.000 15.89991 1384 ILE A CA 1
ATOM 701 C C . ILE A 1 85 ? 22.57008 11.81647 6.49786 1.000 16.07934 1384 ILE A C 1
ATOM 702 O O . ILE A 1 85 ? 22.13372 12.94247 6.24047 1.000 15.97292 1384 ILE A O 1
ATOM 707 N N . ARG A 1 86 ? 22.45527 10.77595 5.67366 1.000 16.25545 1385 ARG A N 1
ATOM 708 C CA . ARG A 1 86 ? 21.47085 10.68489 4.59711 1.000 16.98896 1385 ARG A CA 1
ATOM 709 C C . ARG A 1 86 ? 20.53601 9.54083 4.93260 1.000 16.60444 1385 ARG A C 1
ATOM 710 O O . ARG A 1 86 ? 20.94041 8.56432 5.56664 1.000 18.05509 1385 ARG A O 1
ATOM 718 N N . VAL A 1 87 ? 19.29631 9.62903 4.46420 1.000 16.59605 1386 VAL A N 1
ATOM 719 C CA . VAL A 1 87 ? 18.38172 8.49628 4.55139 1.000 18.53635 1386 VAL A CA 1
ATOM 720 C C . VAL A 1 87 ? 17.96524 8.09869 3.14119 1.000 19.95146 1386 VAL A C 1
ATOM 721 O O . VAL A 1 87 ? 17.86549 8.93667 2.23974 1.000 18.31213 1386 VAL A O 1
ATOM 725 N N . ASN A 1 88 ? 17.76735 6.79751 2.95061 1.000 19.69817 1387 ASN A N 1
ATOM 726 C CA . ASN A 1 88 ? 17.29008 6.24297 1.69632 1.000 18.85128 1387 ASN A CA 1
ATOM 727 C C . ASN A 1 88 ? 15.81406 5.96253 1.90548 1.000 19.12861 1387 ASN A C 1
ATOM 728 O O . ASN A 1 88 ? 15.44042 5.23450 2.82638 1.000 22.43965 1387 ASN A O 1
ATOM 733 N N . CYS A 1 89 ? 14.98123 6.59177 1.09678 1.000 21.45579 1388 CYS A N 1
ATOM 734 C CA A CYS A 1 89 ? 13.54540 6.48809 1.27467 0.500 23.08835 1388 CYS A CA 1
ATOM 735 C CA B CYS A 1 89 ? 13.53312 6.58084 1.25688 0.500 23.13961 1388 CYS A CA 1
ATOM 736 C C . CYS A 1 89 ? 12.93398 5.97220 -0.00463 1.000 21.52036 1388 CYS A C 1
ATOM 737 O O . CYS A 1 89 ? 13.39339 6.28166 -1.10257 1.000 24.57476 1388 CYS A O 1
ATOM 742 N N . CYS A 1 90 ? 11.93961 5.11235 0.15894 1.000 27.31448 1389 CYS A N 1
ATOM 743 C CA . CYS A 1 90 ? 11.32474 4.42874 -0.96464 1.000 29.71571 1389 CYS A CA 1
ATOM 744 C C . CYS A 1 90 ? 9.84310 4.76963 -1.04446 1.000 29.97251 1389 CYS A C 1
ATOM 745 O O . CYS A 1 90 ? 9.14267 4.84837 -0.02698 1.000 31.57379 1389 CYS A O 1
ATOM 748 N N . TRP A 1 91 ? 9.38471 4.98474 -2.26918 1.000 33.02320 1390 TRP A N 1
ATOM 749 C CA . TRP A 1 91 ? 8.00389 5.30541 -2.54382 1.000 33.00802 1390 TRP A CA 1
ATOM 750 C C . TRP A 1 91 ? 7.41113 4.24059 -3.45469 1.000 32.06585 1390 TRP A C 1
ATOM 751 O O . TRP A 1 91 ? 8.09037 3.76316 -4.37098 1.000 31.66750 1390 TRP A O 1
ATOM 762 N N . PRO A 1 92 ? 6.16785 3.82728 -3.21280 1.000 40.97027 1391 PRO A N 1
ATOM 763 C CA . PRO A 1 92 ? 5.53133 2.85301 -4.10686 1.000 50.59037 1391 PRO A CA 1
ATOM 764 C C . PRO A 1 92 ? 5.13512 3.53224 -5.40455 1.000 51.72631 1391 PRO A C 1
ATOM 765 O O . PRO A 1 92 ? 4.28680 4.43001 -5.39391 1.000 46.41902 1391 PRO A O 1
ATOM 769 N N . MET A 1 93 ? 5.76644 3.14719 -6.51437 1.000 60.84602 1392 MET A N 1
ATOM 770 C CA . MET A 1 93 ? 5.55203 3.79954 -7.79765 1.000 62.07572 1392 MET A CA 1
ATOM 771 C C . MET A 1 93 ? 5.59089 2.77464 -8.91840 1.000 73.14555 1392 MET A C 1
ATOM 772 O O . MET A 1 93 ? 6.31769 1.77960 -8.85013 1.000 68.27390 1392 MET A O 1
ATOM 777 N N . ASP A 1 94 ? 4.81378 3.04556 -9.96240 1.000 80.57212 1393 ASP A N 1
ATOM 778 C CA . ASP A 1 94 ? 4.87188 2.26413 -11.19075 1.000 82.54093 1393 ASP A CA 1
ATOM 779 C C . ASP A 1 94 ? 5.84148 2.91194 -12.17767 1.000 77.26642 1393 ASP A C 1
ATOM 780 O O . ASP A 1 94 ? 6.11041 4.11303 -12.10231 1.000 75.77313 1393 ASP A O 1
ATOM 785 N N A CYS A 1 96 ? 9.05410 4.65728 -11.77623 0.500 52.00987 1395 CYS A N 1
ATOM 786 N N B CYS A 1 96 ? 9.10262 4.74804 -11.58644 0.500 51.86499 1395 CYS A N 1
ATOM 787 C CA A CYS A 1 96 ? 9.76250 5.60245 -10.92112 0.500 47.87393 1395 CYS A CA 1
ATOM 788 C CA B CYS A 1 96 ? 9.94247 5.49823 -10.65862 0.500 47.15264 1395 CYS A CA 1
ATOM 789 C C A CYS A 1 96 ? 9.75736 7.01677 -11.49775 0.500 46.27735 1395 CYS A C 1
ATOM 790 C C B CYS A 1 96 ? 10.18664 6.91390 -11.17757 0.500 44.51165 1395 CYS A C 1
ATOM 791 O O A CYS A 1 96 ? 10.15591 7.24147 -12.63864 0.500 36.56933 1395 CYS A O 1
ATOM 792 O O B CYS A 1 96 ? 9.36475 7.80839 -10.96981 0.500 49.93145 1395 CYS A O 1
#

Nearest PDB structures (foldseek):
  8ck2-assembly1_A  TM=1.011E+00  e=1.656E-20  Homo sapiens
  6tm6-assembly1_A  TM=9.986E-01  e=3.588E-19  Homo sapiens
  7a5o-assembly1_F  TM=9.209E-01  e=9.943E-13  Homo sapiens
  7a5o-assembly1_H  TM=9.219E-01  e=1.711E-12  Homo sapiens
  7a5o-assembly1_E  TM=9.219E-01  e=2.610E-12  Homo sapiens

Radius of gyration: 14.63 Å; Cα contacts (8 Å, |Δi|>4): 216; chains: 1; bounding box: 36×24×43 Å

Organism: Homo sapiens (NCBI:txid9606)

Foldseek 3Di:
DKDKDKDDKFFDAFCPDDDQNAGFTDCVVPADFFPWKFKAFPVGRVAGVVRDDFDWDATRPRHTTFHQVRADDPDPDGGDGRMIMMTMYIDDDVD

InterPro domains:
  IPR001007 VWFC domain [PS01208] (5054-5100)
  IPR001007 VWFC domain [PS50184] (4927-4996)
  IPR001007 VWFC domain [PS50184] (5034-5101)
  IPR001007 VWFC domain [SM00214] (822-866)
  IPR001007 VWFC domain [SM00214] (4927-4995)
  IPR001007 VWFC domain [SM00214] (5036-5100)
  IPR001007 VWFC domain [SM00215] (353-421)
  IPR001007 VWFC domain [SM00215] (822-891)
  IPR001846 von Willebrand factor, type D domain [PF00094] (37-185)
  IPR001846 von Willebrand factor, type D domain [PF00094] (391-544)
  IPR001846 von Willebrand factor, type D domain [PF00094] (860-1008)
  IPR001846 von Willebrand factor, type D domain [PF00094] (4591-4748)
  IPR001846 von Willebrand factor, type D domain [PS51233] (35-207)
  IPR001846 von Willebrand factor, type D domain [PS51233] (389-564)
  IPR001846 von Willebrand factor, type D domain [PS51233] (858-1028)
  IPR001846 von Willebrand factor, type D domain [PS51233] (4589-4772)
  IPR001846 von Willebrand factor, type D domain [SM00216] (22-185)
  IPR001846 von Willebrand factor, type D domain [SM00216] (380-544)
  IPR001846 von Willebrand factor, type D domain [SM00216] (849-1008)
  IPR001846 von Willebrand factor, type D domain [SM00216] (4580-4748)

Secondary structure (DSSP, 8-state):
-EEEEEPPPB----TTSSSSSEEEE--TTT-SS-SEEEEEESS-TT--GGG--S--EEETTTEEEEEGGGSS-STT---PPPEEEEEEEEEE---

GO terms:
  GO:0070254 mucus secretion (P, IMP)
  GO:0010273 detoxification of copper ion (P, IDA)
  GO:1903135 cupric ion binding (F, IDA)
  GO:1903136 cuprous ion binding (F, IDA)
  GO:0005576 extracellular region (C, EXP)
  GO:0005515 protein binding (F, IPI)
  GO:0005796 Golgi lumen (C, TAS)
  GO:0005886 plasma membrane (C, TAS)
  GO:0031012 extracellular matrix (C, HDA)
  GO:0030277 maintenance of gastrointestinal epithelium (P, IMP)

B-factor: mean 26.52, std 11.5, range [13.6, 89.83]

Solvent-accessible surface area: 6184 Å² total; per-residue (Å²): 106,124,12,55,126,114,22,119,81,23,48,150,22,66,18,104,51,79,121,74,86,2,0,91,1,63,21,124,84,71,21,83,90,11,110,62,21,40,4,51,2,59,114,72,45,164,63,19,49,152,110,34,100,37,78,42,82,36,48,65,93,56,0,0,44,3,101,11,117,64,19,196,39,118,71,128,155,31,83,5,97,34,0,34,0,73,0,14,6,36,124,116,88,168,136

Sequence (95 aa):
ALCCCLWSDWINEDHPSSSGSDDGDRRRETTFDGVCCGAPEDIECRSSVKDPPHLSLEQLSQKVQCDVSSVGFICKKNEDQFGNGPFGLCYDYKIRVNCCCWPMDCC